Protein AF-A0AAU5XJV5-F1 (afdb_monomer)

Nearest PDB structures (foldseek):
  8dt0-assembly2_B  TM=3.339E-01  e=6.092E+00  synthetic construct

Structure (mmCIF, N/CA/C/O backbone):
data_AF-A0AAU5XJV5-F1
#
_entry.id   AF-A0AAU5XJV5-F1
#
loop_
_atom_site.group_PDB
_atom_site.id
_atom_site.type_symbol
_atom_site.label_atom_id
_atom_site.label_alt_id
_atom_site.label_comp_id
_atom_site.label_asym_id
_atom_site.label_entity_id
_atom_site.label_seq_id
_atom_site.pdbx_PDB_ins_code
_atom_site.Cartn_x
_atom_site.Cartn_y
_atom_site.Cartn_z
_atom_site.occupancy
_atom_site.B_iso_or_equiv
_atom_site.auth_seq_id
_atom_site.auth_comp_id
_atom_site.auth_asym_id
_atom_site.auth_atom_id
_atom_site.pdbx_PDB_model_num
ATOM 1 N N . MET A 1 1 ? -12.723 -14.784 0.396 1.00 72.75 1 MET A N 1
ATOM 2 C CA . MET A 1 1 ? -11.685 -13.891 -0.145 1.00 72.75 1 MET A CA 1
ATOM 3 C C . MET A 1 1 ? -10.452 -14.043 0.719 1.00 72.75 1 MET A C 1
ATOM 5 O O . MET A 1 1 ? -10.584 -13.940 1.931 1.00 72.75 1 MET A O 1
ATOM 9 N N . ASP A 1 2 ? -9.304 -14.373 0.133 1.00 90.06 2 ASP A N 1
ATOM 10 C CA . ASP A 1 2 ? -8.067 -14.557 0.897 1.00 90.06 2 ASP A CA 1
ATOM 11 C C . ASP A 1 2 ? -7.317 -13.222 0.997 1.00 90.06 2 ASP A C 1
ATOM 13 O O . ASP A 1 2 ? -6.687 -12.775 0.039 1.00 90.06 2 ASP A O 1
ATOM 17 N N . LEU A 1 3 ? -7.421 -12.561 2.155 1.00 91.00 3 LEU A N 1
ATOM 18 C CA . LEU A 1 3 ? -6.805 -11.251 2.391 1.00 91.00 3 LEU A CA 1
ATOM 19 C C . LEU A 1 3 ? -5.279 -11.282 2.285 1.00 91.00 3 LEU A C 1
ATOM 21 O O . LEU A 1 3 ? -4.686 -10.258 1.954 1.00 91.00 3 LEU A O 1
ATOM 25 N N . ALA A 1 4 ? -4.642 -12.426 2.550 1.00 89.75 4 ALA A N 1
ATOM 26 C CA . ALA A 1 4 ? -3.197 -12.544 2.415 1.00 89.75 4 ALA A CA 1
ATOM 27 C C . ALA A 1 4 ? -2.799 -12.483 0.937 1.00 89.75 4 ALA A C 1
ATOM 29 O O . ALA A 1 4 ? -1.942 -11.680 0.577 1.00 89.75 4 ALA A O 1
ATOM 30 N N . ILE A 1 5 ? -3.498 -13.237 0.080 1.00 88.88 5 ILE A N 1
ATOM 31 C CA . ILE A 1 5 ? -3.261 -13.223 -1.372 1.00 88.88 5 ILE A CA 1
ATOM 32 C C . ILE A 1 5 ? -3.545 -11.837 -1.961 1.00 88.88 5 ILE A C 1
ATOM 34 O O . ILE A 1 5 ? -2.784 -11.353 -2.799 1.00 88.88 5 ILE A O 1
ATOM 38 N N . LEU A 1 6 ? -4.617 -11.170 -1.528 1.00 91.88 6 LEU A N 1
ATOM 39 C CA . LEU A 1 6 ? -4.955 -9.838 -2.035 1.00 91.88 6 LEU A CA 1
ATOM 40 C C . LEU A 1 6 ? -3.955 -8.763 -1.609 1.00 91.88 6 LEU A C 1
ATOM 42 O O . LEU A 1 6 ? -3.582 -7.915 -2.424 1.00 91.88 6 LEU A O 1
ATOM 46 N N . ALA A 1 7 ? -3.508 -8.799 -0.353 1.00 92.44 7 ALA A N 1
ATOM 47 C CA . ALA A 1 7 ? -2.492 -7.885 0.150 1.00 92.44 7 ALA A CA 1
ATOM 48 C C . ALA A 1 7 ? -1.155 -8.084 -0.576 1.00 92.44 7 ALA A C 1
ATOM 50 O O . ALA A 1 7 ? -0.555 -7.106 -1.017 1.00 92.44 7 ALA A O 1
ATOM 51 N N . GLU A 1 8 ? -0.731 -9.337 -0.761 1.00 90.75 8 GLU A N 1
ATOM 52 C CA . GLU A 1 8 ? 0.499 -9.687 -1.480 1.00 90.75 8 GLU A CA 1
ATOM 53 C C . GLU A 1 8 ? 0.428 -9.246 -2.945 1.00 90.75 8 GLU A C 1
ATOM 55 O O . GLU A 1 8 ? 1.320 -8.558 -3.442 1.00 90.75 8 GLU A O 1
ATOM 60 N N . THR A 1 9 ? -0.681 -9.558 -3.621 1.00 90.25 9 THR A N 1
ATOM 61 C CA . THR A 1 9 ? -0.909 -9.153 -5.014 1.00 90.25 9 THR A CA 1
ATOM 62 C C . THR A 1 9 ? -0.872 -7.633 -5.151 1.00 90.25 9 THR A C 1
ATOM 64 O O . THR A 1 9 ? -0.228 -7.109 -6.056 1.00 90.25 9 THR A O 1
ATOM 67 N N . THR A 1 10 ? -1.513 -6.903 -4.237 1.00 91.38 10 THR A N 1
ATOM 68 C CA . THR A 1 10 ? -1.529 -5.434 -4.264 1.00 91.38 10 THR A CA 1
ATOM 69 C C . THR A 1 10 ? -0.143 -4.845 -4.002 1.00 91.38 10 THR A C 1
ATOM 71 O O . THR A 1 10 ? 0.270 -3.932 -4.716 1.00 91.38 10 THR A O 1
ATOM 74 N N . ALA A 1 11 ? 0.617 -5.375 -3.041 1.00 90.81 11 ALA A N 1
ATOM 75 C CA . ALA A 1 11 ? 1.988 -4.931 -2.796 1.00 90.81 11 ALA A CA 1
ATOM 76 C C . ALA A 1 11 ? 2.893 -5.180 -4.015 1.00 90.81 11 ALA A C 1
ATOM 78 O O . ALA A 1 11 ? 3.657 -4.297 -4.406 1.00 90.81 11 ALA A O 1
ATOM 79 N N . ALA A 1 12 ? 2.749 -6.331 -4.676 1.00 87.56 12 ALA A N 1
ATOM 80 C CA . ALA A 1 12 ? 3.464 -6.633 -5.913 1.00 87.56 12 ALA A CA 1
ATOM 81 C C . ALA A 1 12 ? 3.087 -5.672 -7.056 1.00 87.56 12 ALA A C 1
ATOM 83 O O . ALA A 1 12 ? 3.958 -5.268 -7.832 1.00 87.56 12 ALA A O 1
ATOM 84 N N . LEU A 1 13 ? 1.817 -5.255 -7.152 1.00 87.00 13 LEU A N 1
ATOM 85 C CA . LEU A 1 13 ? 1.384 -4.224 -8.102 1.00 87.00 13 LEU A CA 1
ATOM 86 C C . LEU A 1 13 ? 2.038 -2.873 -7.812 1.00 87.00 13 LEU A C 1
ATOM 88 O O . LEU A 1 13 ? 2.505 -2.224 -8.748 1.00 87.00 13 LEU A O 1
ATOM 92 N N . VAL A 1 14 ? 2.115 -2.471 -6.538 1.00 87.75 14 VAL A N 1
ATOM 93 C CA . VAL A 1 14 ? 2.818 -1.250 -6.111 1.00 87.75 14 VAL A CA 1
ATOM 94 C C . VAL A 1 14 ? 4.296 -1.312 -6.508 1.00 87.75 14 VAL A C 1
ATOM 96 O O . VAL A 1 14 ? 4.775 -0.403 -7.184 1.00 87.75 14 VAL A O 1
ATOM 99 N N . ALA A 1 15 ? 4.991 -2.400 -6.168 1.00 85.69 15 ALA A N 1
ATOM 100 C CA . ALA A 1 15 ? 6.411 -2.586 -6.469 1.00 85.69 15 ALA A CA 1
ATOM 101 C C . ALA A 1 15 ? 6.700 -2.616 -7.981 1.00 85.69 15 ALA A C 1
ATOM 103 O O . ALA A 1 15 ? 7.663 -2.018 -8.459 1.00 85.69 15 ALA A O 1
ATOM 104 N N . THR A 1 16 ? 5.840 -3.270 -8.763 1.00 79.25 16 THR A N 1
ATOM 105 C CA . THR A 1 16 ? 6.029 -3.379 -10.217 1.00 79.25 16 THR A CA 1
ATOM 106 C C . THR A 1 16 ? 5.716 -2.061 -10.929 1.00 79.25 16 THR A C 1
ATOM 108 O O . THR A 1 16 ? 6.454 -1.665 -11.830 1.00 79.25 16 THR A O 1
ATOM 111 N N . GLY A 1 17 ? 4.653 -1.355 -10.523 1.00 74.62 17 GLY A N 1
ATOM 112 C CA . GLY A 1 17 ? 4.323 -0.036 -11.073 1.00 74.62 17 GLY A CA 1
ATOM 113 C C . GLY A 1 17 ? 5.388 1.020 -10.758 1.00 74.62 17 GLY A C 1
ATOM 114 O O . GLY A 1 17 ? 5.658 1.888 -11.586 1.00 74.62 17 GLY A O 1
ATOM 115 N N . ALA A 1 18 ? 6.051 0.895 -9.606 1.00 67.94 18 ALA A N 1
ATOM 116 C CA . ALA A 1 18 ? 7.215 1.689 -9.228 1.00 67.94 18 ALA A CA 1
ATOM 117 C C . ALA A 1 18 ? 8.438 1.422 -10.119 1.00 67.94 18 ALA A C 1
ATOM 119 O O . ALA A 1 18 ? 9.018 2.354 -10.677 1.00 67.94 18 ALA A O 1
ATOM 120 N N . ALA A 1 19 ? 8.787 0.147 -10.317 1.00 65.31 19 ALA A N 1
ATOM 121 C CA . ALA A 1 19 ? 9.947 -0.263 -11.112 1.00 65.31 19 ALA A CA 1
ATOM 122 C C . ALA A 1 19 ? 9.858 0.138 -12.598 1.00 65.31 19 ALA A C 1
ATOM 124 O O . ALA A 1 19 ? 10.880 0.292 -13.262 1.00 65.31 19 ALA A O 1
ATOM 125 N N . GLN A 1 20 ? 8.647 0.323 -13.131 1.00 64.38 20 GLN A N 1
ATOM 126 C CA . GLN A 1 20 ? 8.414 0.750 -14.517 1.00 64.38 20 GLN A CA 1
ATOM 127 C C . GLN A 1 20 ? 8.567 2.258 -14.736 1.00 64.38 20 GLN A C 1
ATOM 129 O O . GLN A 1 20 ? 8.467 2.712 -15.874 1.00 64.38 20 GLN A O 1
ATOM 134 N N . GLY A 1 21 ? 8.805 3.033 -13.671 1.00 58.38 21 GLY A N 1
ATOM 135 C CA . GLY A 1 21 ? 9.096 4.458 -13.766 1.00 58.38 21 GLY A CA 1
ATOM 136 C C . GLY A 1 21 ? 8.041 5.237 -14.545 1.00 58.38 21 GLY A C 1
ATOM 137 O O . GLY A 1 21 ? 8.419 5.975 -15.439 1.00 58.38 21 GLY A O 1
ATOM 138 N N . VAL A 1 22 ? 6.747 5.036 -14.252 1.00 52.25 22 VAL A N 1
ATOM 139 C CA . VAL A 1 22 ? 5.591 5.829 -14.739 1.00 52.25 22 VAL A CA 1
ATOM 140 C C . VAL A 1 22 ? 5.830 6.494 -16.111 1.00 52.25 22 VAL A C 1
ATOM 142 O O . VAL A 1 22 ? 5.748 7.712 -16.268 1.00 52.25 22 VAL A O 1
ATOM 145 N N . GLY A 1 23 ? 6.163 5.681 -17.112 1.00 48.22 23 GLY A N 1
ATOM 146 C CA . GLY A 1 23 ? 6.143 6.076 -18.512 1.00 48.22 23 GLY A CA 1
ATOM 147 C C . GLY A 1 23 ? 4.732 5.870 -19.055 1.00 48.22 23 GLY A C 1
ATOM 148 O O . GLY A 1 23 ? 4.228 4.756 -19.017 1.00 48.22 23 GLY A O 1
ATOM 149 N N . GLU A 1 24 ? 4.123 6.946 -19.553 1.00 48.03 24 GLU A N 1
ATOM 150 C CA . GLU A 1 24 ? 2.818 7.035 -20.234 1.00 48.03 24 GLU A CA 1
ATOM 151 C C . GLU A 1 24 ? 1.544 7.190 -19.368 1.00 48.03 24 GLU A C 1
ATOM 153 O O . GLU A 1 24 ? 1.115 6.346 -18.581 1.00 48.03 24 GLU A O 1
ATOM 158 N N . HIS A 1 25 ? 0.892 8.334 -19.605 1.00 46.56 25 HIS A N 1
ATOM 159 C CA . HIS A 1 25 ? -0.110 9.040 -18.800 1.00 46.56 25 HIS A CA 1
ATOM 160 C C . HIS A 1 25 ? -1.434 8.318 -18.459 1.00 46.56 25 HIS A C 1
ATOM 162 O O . HIS A 1 25 ? -2.281 8.913 -17.791 1.00 46.56 25 HIS A O 1
ATOM 168 N N . VAL A 1 26 ? -1.650 7.061 -18.863 1.00 44.78 26 VAL A N 1
ATOM 169 C CA . VAL A 1 26 ? -2.924 6.340 -18.629 1.00 44.78 26 VAL A CA 1
ATOM 170 C C . VAL A 1 26 ? -2.809 5.282 -17.526 1.00 44.78 26 VAL A C 1
ATOM 172 O O . VAL A 1 26 ? -3.716 5.178 -16.699 1.00 44.78 26 VAL A O 1
ATOM 175 N N . ALA A 1 27 ? -1.677 4.577 -17.417 1.00 51.97 27 ALA A N 1
ATOM 176 C CA . ALA A 1 27 ? -1.389 3.703 -16.270 1.00 51.97 27 ALA A CA 1
ATOM 177 C C . ALA A 1 27 ? -1.198 4.516 -14.972 1.00 51.97 27 ALA A C 1
ATOM 179 O O . ALA A 1 27 ? -1.458 4.038 -13.867 1.00 51.97 27 ALA A O 1
ATOM 180 N N . THR A 1 28 ? -0.822 5.792 -15.110 1.00 63.91 28 THR A N 1
ATOM 181 C CA . THR A 1 28 ? -0.557 6.710 -14.004 1.00 63.91 28 THR A CA 1
ATOM 182 C C . THR A 1 28 ? -1.791 7.015 -13.157 1.00 63.91 28 THR A C 1
ATOM 184 O O . THR A 1 28 ? -1.645 7.170 -11.951 1.00 63.91 28 THR A O 1
ATOM 187 N N . SER A 1 29 ? -3.002 7.102 -13.722 1.00 72.94 29 SER A N 1
ATOM 188 C CA . SER A 1 29 ? -4.176 7.585 -12.970 1.00 72.94 29 SER A CA 1
ATOM 189 C C . SER A 1 29 ? -4.765 6.520 -12.042 1.00 72.94 29 SER A C 1
ATOM 191 O O . SER A 1 29 ? -5.023 6.805 -10.872 1.00 72.94 29 SER A O 1
ATOM 193 N N . ALA A 1 30 ? -4.911 5.281 -12.524 1.00 78.56 30 ALA A N 1
ATOM 194 C CA . ALA A 1 30 ? -5.400 4.161 -11.722 1.00 78.56 30 ALA A CA 1
ATOM 195 C C . ALA A 1 30 ? -4.385 3.763 -10.640 1.00 78.56 30 ALA A C 1
ATOM 197 O O . ALA A 1 30 ? -4.757 3.618 -9.474 1.00 78.56 30 ALA A O 1
ATOM 198 N N . PHE A 1 31 ? -3.099 3.677 -10.998 1.00 82.56 31 PHE A N 1
ATOM 199 C CA . PHE A 1 31 ? -2.021 3.402 -10.049 1.00 82.56 31 PHE A CA 1
ATOM 200 C C . PHE A 1 31 ? -1.869 4.514 -9.001 1.00 82.56 31 PHE A C 1
ATOM 202 O O . PHE A 1 31 ? -1.859 4.234 -7.804 1.00 82.56 31 PHE A O 1
ATOM 209 N N . SER A 1 32 ? -1.834 5.788 -9.416 1.00 84.38 32 SER A N 1
ATOM 210 C CA . SER A 1 32 ? -1.779 6.912 -8.465 1.00 84.38 32 SER A CA 1
ATOM 211 C C . SER A 1 32 ? -3.016 6.955 -7.573 1.00 84.38 32 SER A C 1
ATOM 213 O O . SER A 1 32 ? -2.909 7.270 -6.391 1.00 84.38 32 SER A O 1
ATOM 215 N N . GLY A 1 33 ? -4.188 6.607 -8.114 1.00 88.81 33 GLY A N 1
ATOM 216 C CA . GLY A 1 33 ? -5.425 6.473 -7.351 1.00 88.81 33 GLY A CA 1
ATOM 217 C C . GLY A 1 33 ? -5.326 5.403 -6.264 1.00 88.81 33 GLY A C 1
ATOM 218 O O . GLY A 1 33 ? -5.678 5.678 -5.118 1.00 88.81 33 GLY A O 1
ATOM 219 N N . MET A 1 34 ? -4.786 4.228 -6.601 1.00 91.19 34 MET A N 1
ATOM 220 C CA . MET A 1 34 ? -4.504 3.146 -5.652 1.00 91.19 34 MET A CA 1
ATOM 221 C C . MET A 1 34 ? -3.527 3.602 -4.562 1.00 91.19 34 MET A C 1
ATOM 223 O O . MET A 1 34 ? -3.858 3.536 -3.381 1.00 91.19 34 MET A O 1
ATOM 227 N N . VAL A 1 35 ? -2.357 4.138 -4.929 1.00 91.75 35 VAL A N 1
ATOM 228 C CA . VAL A 1 35 ? -1.343 4.588 -3.956 1.00 91.75 35 VAL A CA 1
ATOM 229 C C . VAL A 1 35 ? -1.896 5.685 -3.043 1.00 91.75 35 VAL A C 1
ATOM 231 O O . VAL A 1 35 ? -1.702 5.637 -1.829 1.00 91.75 35 VAL A O 1
ATOM 234 N N . ARG A 1 36 ? -2.636 6.656 -3.594 1.00 92.75 36 ARG A N 1
ATOM 235 C CA . ARG A 1 36 ? -3.295 7.712 -2.810 1.00 92.75 36 ARG A CA 1
ATOM 236 C C . ARG A 1 36 ? -4.295 7.126 -1.819 1.00 92.75 36 ARG A C 1
ATOM 238 O O . ARG A 1 36 ? -4.294 7.523 -0.659 1.00 92.75 36 ARG A O 1
ATOM 245 N N . ARG A 1 37 ? -5.113 6.165 -2.253 1.00 94.81 37 ARG A N 1
ATOM 246 C CA . ARG A 1 37 ? -6.090 5.496 -1.391 1.00 94.81 37 ARG A CA 1
ATOM 247 C C . ARG A 1 37 ? -5.416 4.710 -0.264 1.00 94.81 37 ARG A C 1
ATOM 249 O O . ARG A 1 37 ? -5.850 4.818 0.877 1.00 94.81 37 ARG A O 1
ATOM 256 N N . ILE A 1 38 ? -4.330 3.990 -0.550 1.00 95.12 38 ILE A N 1
ATOM 257 C CA . ILE A 1 38 ? -3.549 3.282 0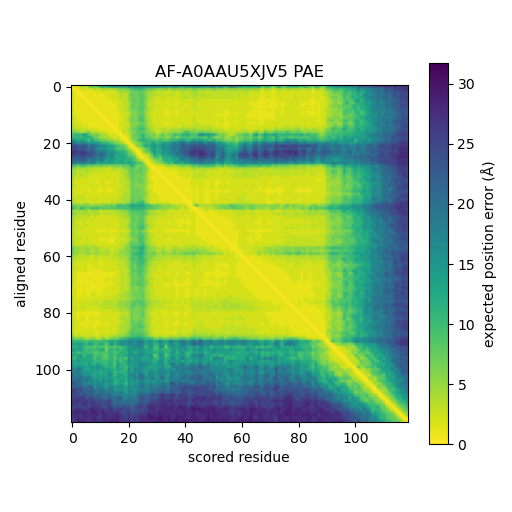.479 1.00 95.12 38 ILE A CA 1
ATOM 258 C C . ILE A 1 38 ? -2.987 4.281 1.505 1.00 95.12 38 ILE A C 1
ATOM 260 O O . ILE A 1 38 ? -3.121 4.057 2.707 1.00 95.12 38 ILE A O 1
ATOM 264 N N . ARG A 1 39 ? -2.444 5.428 1.065 1.00 95.12 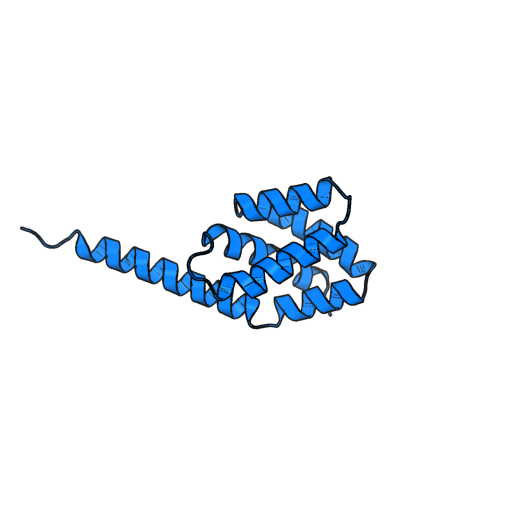39 ARG A N 1
ATOM 265 C CA . ARG A 1 39 ? -1.995 6.497 1.982 1.00 95.12 39 ARG A CA 1
ATOM 266 C C . ARG A 1 39 ? -3.124 7.027 2.863 1.00 95.12 39 ARG A C 1
ATOM 268 O O . ARG A 1 39 ? -2.917 7.228 4.056 1.00 95.12 39 ARG A O 1
ATOM 275 N N . GLU A 1 40 ? -4.308 7.253 2.296 1.00 94.81 40 GLU A N 1
ATOM 276 C CA . GLU A 1 40 ? -5.483 7.708 3.052 1.00 94.81 40 GLU A CA 1
ATOM 277 C C . GLU A 1 40 ? -5.898 6.706 4.137 1.00 94.81 40 GLU A C 1
ATOM 279 O O . GLU A 1 40 ? -6.320 7.123 5.215 1.00 94.81 40 GLU A O 1
ATOM 284 N N . VAL A 1 41 ? -5.765 5.403 3.873 1.00 95.81 41 VAL A N 1
ATOM 285 C CA . VAL A 1 41 ? -6.083 4.331 4.831 1.00 95.81 41 VAL A CA 1
ATOM 286 C C . VAL A 1 41 ? -5.023 4.235 5.926 1.00 95.81 41 VAL A C 1
ATOM 288 O O . VAL A 1 41 ? -5.370 4.180 7.105 1.00 95.81 41 VAL A O 1
ATOM 291 N N . PHE A 1 42 ? -3.740 4.301 5.562 1.00 94.12 42 PHE A N 1
ATOM 292 C CA . PHE A 1 42 ? -2.635 4.311 6.526 1.00 94.12 42 PHE A CA 1
ATOM 293 C C . PHE A 1 42 ? -2.615 5.585 7.385 1.00 94.12 42 PHE A C 1
ATOM 295 O O . PHE A 1 42 ? -2.103 5.576 8.504 1.00 94.12 42 PHE A O 1
ATOM 302 N N . ARG A 1 43 ? -3.228 6.680 6.916 1.00 88.94 43 ARG A N 1
ATOM 303 C CA . ARG A 1 43 ? -3.390 7.946 7.649 1.00 88.94 43 ARG A CA 1
ATOM 304 C C . ARG A 1 43 ? -2.065 8.487 8.196 1.00 88.94 43 ARG A C 1
ATOM 306 O O . ARG A 1 43 ? -1.299 9.079 7.452 1.00 88.94 43 ARG A O 1
ATOM 313 N N . ALA A 1 44 ? -1.837 8.346 9.504 1.00 88.88 44 ALA A N 1
ATOM 314 C CA . ALA A 1 44 ? -0.673 8.849 10.235 1.00 88.88 44 ALA A CA 1
ATOM 315 C C . ALA A 1 44 ? 0.254 7.719 10.720 1.00 88.88 44 ALA A C 1
ATOM 317 O O . ALA A 1 44 ? 1.191 7.971 11.482 1.00 88.88 44 ALA A O 1
ATOM 318 N N . ASP A 1 45 ? -0.002 6.479 10.300 1.00 95.25 45 ASP A N 1
ATOM 319 C CA . ASP A 1 45 ? 0.860 5.336 10.574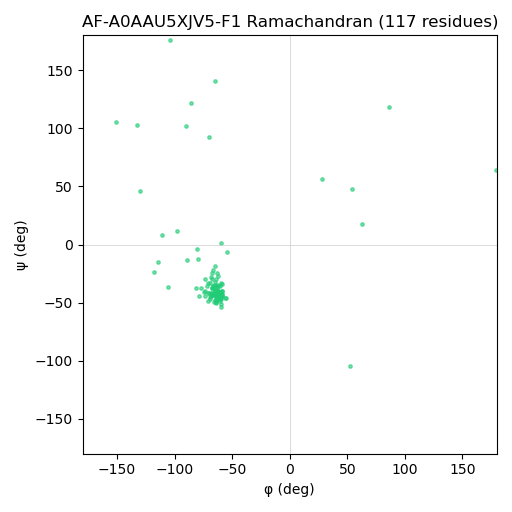 1.00 95.25 45 ASP A CA 1
ATOM 320 C C . AS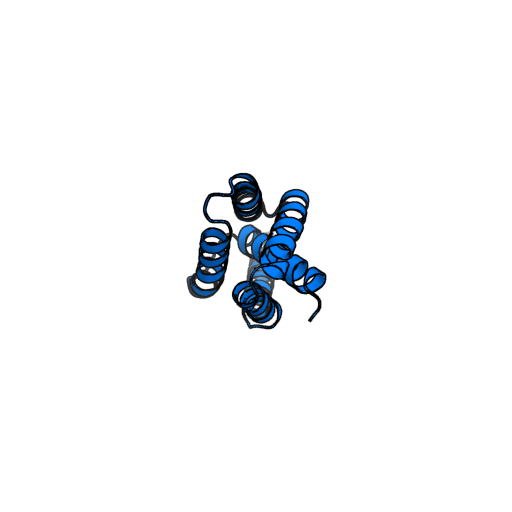P A 1 45 ? 2.162 5.470 9.781 1.00 95.25 45 ASP A C 1
ATOM 322 O O . ASP A 1 45 ? 2.269 5.085 8.615 1.00 95.25 45 ASP A O 1
ATOM 326 N N . ARG A 1 46 ? 3.166 6.067 10.428 1.00 93.81 46 ARG A N 1
ATOM 327 C CA . ARG A 1 46 ? 4.457 6.359 9.798 1.00 93.81 46 ARG A CA 1
ATOM 328 C C . ARG A 1 46 ? 5.149 5.111 9.276 1.00 93.81 46 ARG A C 1
ATOM 330 O O . ARG A 1 46 ? 5.833 5.209 8.267 1.00 93.81 46 ARG A O 1
ATOM 337 N N . ARG A 1 47 ? 4.992 3.968 9.949 1.00 92.50 47 ARG A N 1
ATOM 338 C CA . ARG A 1 47 ? 5.666 2.734 9.541 1.00 92.50 47 ARG A CA 1
ATOM 339 C C . ARG A 1 47 ? 5.040 2.201 8.260 1.00 92.50 47 ARG A C 1
ATOM 341 O O . ARG A 1 47 ? 5.763 1.945 7.310 1.00 92.50 47 ARG A O 1
ATOM 348 N N . ALA A 1 48 ? 3.713 2.116 8.212 1.00 93.00 48 ALA A N 1
ATOM 349 C CA . ALA A 1 48 ? 3.004 1.672 7.015 1.00 93.00 48 ALA A CA 1
ATOM 350 C C . ALA A 1 48 ? 3.233 2.623 5.823 1.00 93.00 48 ALA A C 1
ATOM 352 O O . ALA A 1 48 ? 3.436 2.177 4.693 1.00 93.00 48 ALA A O 1
ATOM 353 N N . LEU A 1 49 ? 3.256 3.937 6.078 1.00 95.38 49 LEU A N 1
ATOM 354 C CA . LEU A 1 49 ? 3.585 4.939 5.062 1.00 95.38 49 LEU A CA 1
ATOM 355 C C . LEU A 1 49 ? 5.023 4.807 4.557 1.00 95.38 49 LEU A C 1
ATOM 357 O O . LEU A 1 49 ? 5.229 4.861 3.351 1.00 95.38 49 LEU A O 1
ATOM 361 N N . GLN A 1 50 ? 5.990 4.586 5.448 1.00 94.12 50 GLN A N 1
ATOM 362 C CA . GLN A 1 50 ? 7.381 4.365 5.063 1.00 94.12 50 GLN A CA 1
ATOM 363 C C . GLN A 1 50 ? 7.518 3.130 4.170 1.00 94.12 50 GLN A C 1
ATOM 365 O O . GLN A 1 50 ? 8.139 3.219 3.118 1.00 94.12 50 GLN A O 1
ATOM 370 N N . SER A 1 51 ? 6.893 2.006 4.535 1.00 93.44 51 SER A N 1
ATOM 371 C CA . SER A 1 51 ? 6.913 0.791 3.710 1.00 93.44 51 SER A CA 1
ATOM 372 C C . SER A 1 51 ? 6.323 1.042 2.320 1.00 93.44 51 SER A C 1
ATOM 374 O O . SER A 1 51 ? 6.857 0.564 1.319 1.00 93.44 51 SER A O 1
ATOM 376 N N . LEU A 1 52 ? 5.241 1.824 2.236 1.00 93.62 52 LEU A N 1
ATOM 377 C CA . LEU A 1 52 ? 4.650 2.233 0.963 1.00 93.62 52 LEU A CA 1
ATOM 378 C C . LEU A 1 52 ? 5.596 3.129 0.152 1.00 93.62 52 LEU A C 1
ATOM 380 O O . LEU A 1 52 ? 5.777 2.888 -1.038 1.00 93.62 52 LEU A O 1
ATOM 384 N N . ASP A 1 53 ? 6.184 4.147 0.780 1.00 91.69 53 ASP A N 1
ATOM 385 C CA . ASP A 1 53 ? 7.118 5.081 0.144 1.00 91.69 53 ASP A CA 1
ATOM 386 C C . ASP A 1 53 ? 8.356 4.362 -0.392 1.00 91.69 53 ASP A C 1
ATOM 388 O O . ASP A 1 53 ? 8.735 4.566 -1.543 1.00 91.69 53 ASP A O 1
ATOM 392 N N . GLU A 1 54 ? 8.948 3.479 0.411 1.00 90.50 54 GLU A N 1
ATOM 393 C CA . GLU A 1 54 ? 10.099 2.668 0.022 1.00 90.50 54 GLU A CA 1
ATOM 394 C C . GLU A 1 54 ? 9.738 1.729 -1.130 1.00 90.50 54 GLU A C 1
ATOM 396 O O . GLU A 1 54 ? 10.446 1.714 -2.134 1.00 90.50 54 GLU A O 1
ATOM 401 N N . THR A 1 55 ? 8.592 1.039 -1.064 1.00 90.81 55 THR A N 1
ATOM 402 C CA . THR A 1 55 ? 8.130 0.175 -2.166 1.00 90.81 55 THR A CA 1
ATOM 403 C C . THR A 1 55 ? 7.936 0.974 -3.458 1.00 90.81 55 THR A C 1
ATOM 405 O O . THR A 1 55 ? 8.305 0.507 -4.533 1.00 90.81 55 THR A O 1
ATOM 408 N N . VAL A 1 56 ? 7.386 2.191 -3.370 1.00 88.19 56 VAL A N 1
ATOM 409 C CA . VAL A 1 56 ? 7.181 3.073 -4.530 1.00 88.19 56 VAL A CA 1
ATOM 410 C C . VAL A 1 56 ? 8.496 3.638 -5.075 1.00 88.19 56 VAL A C 1
ATOM 412 O O . VAL A 1 56 ? 8.609 3.874 -6.275 1.00 88.19 56 VAL A O 1
ATOM 415 N N . ALA A 1 57 ? 9.484 3.885 -4.221 1.00 84.25 57 ALA A N 1
ATOM 416 C CA . ALA A 1 57 ? 10.753 4.473 -4.632 1.00 84.25 57 ALA A CA 1
ATOM 417 C C . ALA A 1 57 ? 11.717 3.444 -5.235 1.00 84.25 57 ALA A C 1
ATOM 419 O O . ALA A 1 57 ? 12.461 3.771 -6.158 1.00 84.25 57 ALA A O 1
ATOM 420 N N . THR A 1 58 ? 11.733 2.222 -4.700 1.00 82.50 58 THR A N 1
ATOM 421 C CA . THR A 1 58 ? 12.775 1.233 -5.012 1.00 82.50 58 THR A CA 1
ATOM 422 C C . THR A 1 58 ? 12.241 -0.023 -5.687 1.00 82.50 58 THR A C 1
ATOM 424 O O . THR A 1 58 ? 13.004 -0.707 -6.366 1.00 82.50 58 THR A O 1
ATOM 427 N N . GLY A 1 59 ? 10.957 -0.349 -5.505 1.00 79.12 59 GLY A N 1
ATOM 428 C CA . GLY A 1 59 ? 10.409 -1.650 -5.888 1.00 79.12 59 GLY A CA 1
ATOM 429 C C . GLY A 1 59 ? 11.034 -2.827 -5.125 1.00 79.12 59 GLY A C 1
ATOM 430 O O . GLY A 1 59 ? 10.941 -3.958 -5.596 1.00 79.12 59 GLY A O 1
ATOM 431 N N . ASP A 1 60 ? 11.695 -2.574 -3.988 1.00 83.25 60 ASP A N 1
ATOM 432 C CA . ASP A 1 60 ? 12.405 -3.590 -3.208 1.00 83.25 60 ASP A CA 1
ATOM 433 C C . ASP A 1 60 ? 11.460 -4.647 -2.613 1.00 83.25 60 ASP A C 1
ATOM 435 O O . ASP A 1 60 ? 10.370 -4.348 -2.119 1.00 83.25 60 ASP A O 1
ATOM 439 N N . GLU A 1 61 ? 11.907 -5.903 -2.625 1.00 81.69 61 GLU A N 1
ATOM 440 C CA . GLU A 1 61 ? 11.111 -7.041 -2.164 1.00 81.69 61 GLU A CA 1
ATOM 441 C C . GLU A 1 61 ? 10.886 -7.023 -0.643 1.00 81.69 61 GLU A C 1
ATOM 443 O O . GLU A 1 61 ? 9.825 -7.431 -0.167 1.00 81.69 61 GLU A O 1
ATOM 448 N N . THR A 1 62 ? 11.845 -6.519 0.138 1.00 87.31 62 THR A N 1
ATOM 449 C CA . THR A 1 62 ? 11.701 -6.387 1.595 1.00 87.31 62 THR A CA 1
ATOM 450 C C . THR A 1 62 ? 10.664 -5.319 1.926 1.00 87.31 62 THR A C 1
ATOM 452 O O . THR A 1 62 ? 9.754 -5.580 2.715 1.00 87.31 62 THR A O 1
ATOM 455 N N . ALA A 1 63 ? 10.726 -4.165 1.255 1.00 88.25 63 ALA A N 1
ATOM 456 C CA . ALA A 1 63 ? 9.717 -3.115 1.391 1.00 88.25 63 ALA A CA 1
ATOM 457 C C . ALA A 1 63 ? 8.316 -3.610 0.980 1.00 88.25 63 ALA A C 1
ATOM 459 O O . ALA A 1 63 ? 7.336 -3.365 1.688 1.00 88.25 63 ALA A O 1
ATOM 460 N N . ALA A 1 64 ? 8.219 -4.391 -0.103 1.00 88.88 64 ALA A N 1
ATOM 461 C CA . ALA A 1 64 ? 6.960 -4.978 -0.560 1.00 88.88 64 ALA A CA 1
ATOM 462 C C . ALA A 1 64 ? 6.374 -6.000 0.436 1.00 88.88 64 ALA A C 1
ATOM 464 O O . ALA A 1 64 ? 5.153 -6.070 0.611 1.00 88.88 64 ALA A O 1
ATOM 465 N N . ARG A 1 65 ? 7.215 -6.778 1.132 1.00 91.50 65 ARG A N 1
ATOM 466 C CA . ARG A 1 65 ? 6.775 -7.699 2.199 1.00 91.50 65 ARG A CA 1
ATOM 467 C C . ARG A 1 65 ? 6.235 -6.946 3.413 1.00 91.50 65 ARG A C 1
ATOM 469 O O . ARG A 1 65 ? 5.175 -7.304 3.927 1.00 91.50 65 ARG A O 1
ATOM 476 N N . ASP A 1 66 ? 6.911 -5.879 3.829 1.00 93.81 66 ASP A N 1
ATOM 477 C CA . ASP A 1 66 ? 6.439 -5.025 4.922 1.00 93.81 66 ASP A CA 1
ATOM 478 C C . ASP A 1 66 ? 5.126 -4.317 4.555 1.00 93.81 66 ASP A C 1
ATOM 480 O O . ASP A 1 66 ? 4.187 -4.276 5.357 1.00 93.81 66 ASP A O 1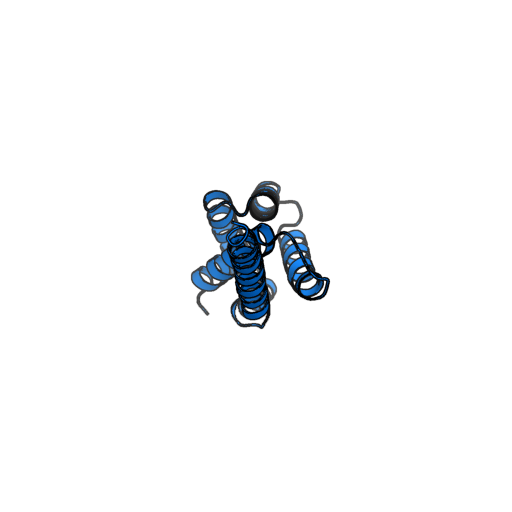
ATOM 484 N N . LEU A 1 67 ? 5.006 -3.850 3.308 1.00 95.69 67 LEU A N 1
ATOM 485 C CA . LEU A 1 67 ? 3.762 -3.301 2.780 1.00 95.69 67 LEU A CA 1
ATOM 486 C C . LEU A 1 67 ? 2.643 -4.352 2.766 1.00 95.69 67 LEU A C 1
ATOM 488 O O . LEU A 1 67 ? 1.529 -4.050 3.184 1.00 95.69 67 LEU A O 1
ATOM 492 N N . THR A 1 68 ? 2.927 -5.592 2.360 1.00 95.81 68 THR A N 1
ATOM 493 C CA . THR A 1 68 ? 1.955 -6.702 2.385 1.00 95.81 68 THR A CA 1
ATOM 494 C C . THR A 1 68 ? 1.389 -6.914 3.789 1.00 95.81 68 THR A C 1
ATOM 496 O O . THR A 1 68 ? 0.172 -7.019 3.964 1.00 95.81 68 THR A O 1
ATOM 499 N N . ALA A 1 69 ? 2.255 -6.931 4.806 1.00 95.88 69 ALA A N 1
ATOM 500 C CA . ALA A 1 69 ? 1.835 -7.089 6.195 1.00 95.88 69 ALA A CA 1
ATOM 501 C C . ALA A 1 69 ? 0.930 -5.932 6.655 1.00 95.88 69 ALA A C 1
ATOM 503 O O . ALA A 1 69 ? -0.104 -6.173 7.285 1.00 95.88 69 ALA A O 1
ATOM 504 N N . ALA A 1 70 ? 1.276 -4.691 6.298 1.00 96.69 70 ALA A N 1
ATOM 505 C CA . ALA A 1 70 ? 0.460 -3.519 6.603 1.00 96.69 70 ALA A CA 1
ATOM 506 C C . ALA A 1 70 ? -0.905 -3.571 5.893 1.00 96.69 70 ALA A C 1
ATOM 508 O O . ALA A 1 70 ? -1.942 -3.447 6.544 1.00 96.69 70 ALA A O 1
ATOM 509 N N . LEU A 1 71 ? -0.930 -3.822 4.580 1.00 96.81 71 LEU A N 1
ATOM 510 C CA . LEU A 1 71 ? -2.162 -3.913 3.788 1.00 96.81 71 LEU A CA 1
ATOM 511 C C . LEU A 1 71 ? -3.126 -4.950 4.368 1.00 96.81 71 LEU A C 1
ATOM 513 O O . LEU A 1 71 ? -4.305 -4.656 4.563 1.00 96.81 71 LEU A O 1
ATOM 517 N N . ARG A 1 72 ? -2.614 -6.136 4.711 1.00 96.75 72 ARG A N 1
ATOM 518 C CA . ARG A 1 72 ? -3.407 -7.189 5.346 1.00 96.75 72 ARG A CA 1
ATOM 519 C C . ARG A 1 72 ? -3.985 -6.731 6.683 1.00 96.75 72 ARG A C 1
ATOM 521 O O . ARG A 1 72 ? -5.180 -6.895 6.913 1.00 96.75 72 ARG A O 1
ATOM 528 N N . TRP A 1 73 ? -3.160 -6.145 7.552 1.00 96.31 73 TRP A N 1
ATOM 529 C CA . TRP A 1 73 ? -3.596 -5.709 8.880 1.00 96.31 73 TRP A CA 1
ATOM 530 C C . TRP A 1 73 ? -4.739 -4.686 8.812 1.00 96.31 73 TRP A C 1
ATOM 532 O O . TRP A 1 73 ? -5.684 -4.770 9.605 1.00 96.31 73 TRP A O 1
ATOM 542 N N . TYR A 1 74 ? -4.674 -3.750 7.858 1.00 95.88 74 TYR A N 1
ATOM 543 C CA . TYR A 1 74 ? -5.731 -2.762 7.634 1.00 95.88 74 TYR A CA 1
ATOM 544 C C . TYR A 1 74 ? -6.971 -3.385 6.978 1.00 95.88 74 TYR A C 1
ATOM 546 O O . TYR A 1 74 ? -8.084 -3.084 7.398 1.00 95.88 74 TYR A O 1
ATOM 554 N N . ALA A 1 75 ? -6.811 -4.293 6.013 1.00 95.19 75 ALA A N 1
ATOM 555 C CA . ALA A 1 75 ? -7.940 -4.947 5.343 1.00 95.19 75 ALA A CA 1
ATOM 556 C C . ALA A 1 75 ? -8.731 -5.881 6.271 1.00 95.19 75 ALA A C 1
ATOM 558 O O . ALA A 1 75 ? -9.941 -6.013 6.134 1.00 95.19 75 ALA A O 1
ATOM 559 N N . GLU A 1 76 ? -8.080 -6.482 7.269 1.00 95.25 76 GLU A N 1
ATOM 560 C CA . GLU A 1 76 ? -8.760 -7.241 8.328 1.00 95.25 76 GLU A CA 1
ATOM 561 C C . GLU A 1 76 ? -9.670 -6.361 9.213 1.00 95.25 76 GLU A C 1
ATOM 563 O O . GLU A 1 76 ? -10.524 -6.888 9.923 1.00 95.25 76 GLU A O 1
ATOM 568 N N . ARG A 1 77 ? -9.478 -5.034 9.211 1.00 94.44 77 ARG A N 1
ATOM 569 C CA . ARG A 1 77 ? -10.169 -4.068 10.092 1.00 94.44 77 ARG A CA 1
ATOM 570 C C . ARG A 1 77 ? -11.081 -3.095 9.352 1.00 94.44 77 ARG A C 1
ATOM 572 O O . ARG A 1 77 ? -11.893 -2.431 9.990 1.00 94.44 77 ARG A O 1
ATOM 579 N N . ASP A 1 78 ? -10.940 -3.001 8.038 1.00 94.69 78 ASP A N 1
ATOM 580 C CA . ASP A 1 78 ? -11.729 -2.137 7.170 1.00 94.69 78 ASP A CA 1
ATOM 581 C C . ASP A 1 78 ? -12.199 -2.950 5.958 1.00 94.69 78 ASP A C 1
ATOM 583 O O . ASP A 1 78 ? -11.444 -3.210 5.020 1.00 94.69 78 ASP A O 1
ATOM 587 N N . GLU A 1 79 ? -13.472 -3.347 5.979 1.00 93.38 79 GLU A N 1
ATOM 588 C CA . GLU A 1 79 ? -14.095 -4.121 4.901 1.00 93.38 79 GLU A CA 1
ATOM 589 C C . GLU A 1 79 ? -14.149 -3.346 3.577 1.00 93.38 79 GLU A C 1
ATOM 591 O O . GLU A 1 79 ? -14.072 -3.946 2.504 1.00 93.38 7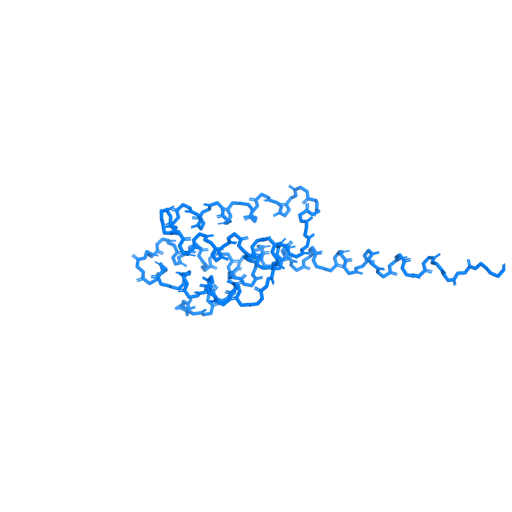9 GLU A O 1
ATOM 596 N N . THR A 1 80 ? -14.233 -2.011 3.633 1.00 94.94 80 THR A N 1
ATOM 597 C CA . THR A 1 80 ? -14.185 -1.176 2.423 1.00 94.94 80 THR A CA 1
ATOM 598 C C . THR A 1 80 ? -12.797 -1.250 1.809 1.00 94.94 80 THR A C 1
ATOM 600 O O . THR A 1 80 ? -12.658 -1.396 0.597 1.00 94.94 80 THR A O 1
ATOM 603 N N . PHE A 1 81 ? -11.761 -1.209 2.645 1.00 95.25 81 PHE A N 1
ATOM 604 C CA . PHE A 1 81 ? -10.393 -1.367 2.177 1.00 95.25 81 PHE A CA 1
ATOM 605 C C . PHE A 1 81 ? -10.111 -2.780 1.658 1.00 95.25 81 PHE A C 1
ATOM 607 O O . PHE A 1 81 ? -9.442 -2.939 0.641 1.00 95.25 81 PHE A O 1
ATOM 614 N N . ALA A 1 82 ? -10.670 -3.810 2.291 1.00 95.12 82 ALA A N 1
ATOM 615 C CA . ALA A 1 82 ? -10.590 -5.176 1.788 1.00 95.12 82 ALA A CA 1
ATOM 616 C C . ALA A 1 82 ? -11.203 -5.307 0.379 1.00 95.12 82 ALA A C 1
ATOM 618 O O . ALA A 1 82 ? -10.606 -5.936 -0.495 1.00 95.12 82 ALA A O 1
ATOM 619 N N . ALA A 1 83 ? -12.353 -4.670 0.138 1.00 94.00 83 ALA A N 1
ATOM 620 C CA . ALA A 1 83 ? -12.976 -4.617 -1.184 1.00 94.00 83 ALA A CA 1
ATOM 621 C C . ALA A 1 83 ? -12.145 -3.810 -2.202 1.00 94.00 83 ALA A C 1
ATOM 623 O O . ALA A 1 83 ? -12.080 -4.184 -3.374 1.00 94.00 83 ALA A O 1
ATOM 624 N N . ASP A 1 84 ? -11.475 -2.736 -1.768 1.00 94.12 84 ASP A N 1
ATOM 625 C CA . ASP A 1 84 ? -10.518 -2.000 -2.604 1.00 94.12 84 ASP A CA 1
ATOM 626 C C . ASP A 1 84 ? -9.345 -2.912 -3.034 1.00 94.12 84 ASP A C 1
ATOM 628 O O . ASP A 1 84 ? -9.000 -2.934 -4.219 1.00 94.12 84 ASP A O 1
ATOM 632 N N . LEU A 1 85 ? -8.784 -3.722 -2.120 1.00 93.38 85 LEU A N 1
ATOM 633 C CA . LEU A 1 85 ? -7.724 -4.693 -2.446 1.00 93.38 85 LEU A CA 1
ATOM 634 C C . LEU A 1 85 ? -8.193 -5.749 -3.452 1.00 93.38 85 LEU A C 1
ATOM 636 O O . LEU A 1 85 ? -7.482 -6.034 -4.414 1.00 93.38 85 LEU A O 1
ATOM 640 N N . ASP A 1 86 ? -9.388 -6.309 -3.255 1.00 92.19 86 ASP A N 1
ATOM 641 C CA . ASP A 1 86 ? -9.984 -7.284 -4.177 1.00 92.19 86 ASP A CA 1
ATOM 642 C C . ASP A 1 86 ? -10.157 -6.694 -5.574 1.00 92.19 86 ASP A C 1
ATOM 644 O O . ASP A 1 86 ? -9.750 -7.281 -6.578 1.00 92.19 86 ASP A O 1
ATOM 648 N N . ARG A 1 87 ? -10.662 -5.458 -5.634 1.00 89.94 87 ARG A N 1
ATOM 649 C CA . ARG A 1 87 ? -10.793 -4.718 -6.883 1.00 89.94 87 ARG A CA 1
ATOM 650 C C . ARG A 1 87 ? -9.439 -4.520 -7.553 1.00 89.94 87 ARG A C 1
ATOM 652 O O . ARG A 1 87 ? -9.348 -4.724 -8.757 1.00 89.94 87 ARG A O 1
ATOM 659 N N . TRP A 1 88 ? -8.391 -4.095 -6.855 1.00 89.06 88 TRP A N 1
ATOM 660 C CA . TRP A 1 88 ? -7.092 -3.854 -7.497 1.00 89.06 88 TRP A CA 1
ATOM 661 C C . TRP A 1 88 ? -6.400 -5.143 -7.933 1.00 89.06 88 TRP A C 1
ATOM 663 O O . TRP A 1 88 ? -5.897 -5.198 -9.055 1.00 89.06 88 TRP A O 1
ATOM 673 N N . ALA A 1 89 ? -6.442 -6.184 -7.103 1.00 84.25 89 ALA A N 1
ATOM 674 C CA . ALA A 1 89 ? -5.884 -7.493 -7.423 1.00 84.25 89 ALA A CA 1
ATOM 675 C C . ALA A 1 89 ? -6.635 -8.191 -8.572 1.00 84.25 89 ALA A C 1
ATOM 677 O O . ALA A 1 89 ? -6.014 -8.866 -9.392 1.00 84.25 89 ALA A O 1
ATOM 678 N N . GLY A 1 90 ? -7.959 -8.013 -8.649 1.00 73.12 90 GLY A N 1
ATOM 679 C CA . GLY A 1 90 ? -8.822 -8.614 -9.667 1.00 73.12 90 GLY A CA 1
ATOM 680 C C . GLY A 1 90 ? -9.009 -7.789 -10.947 1.00 73.12 90 GLY A C 1
ATOM 681 O O . GLY A 1 90 ? -9.523 -8.317 -11.932 1.00 73.12 90 GLY A O 1
ATOM 682 N N . SER A 1 91 ? -8.626 -6.506 -10.971 1.00 65.31 91 SER A N 1
ATOM 683 C CA . SER A 1 91 ? -8.911 -5.597 -12.097 1.00 65.31 91 SER A CA 1
ATOM 684 C C . SER A 1 91 ? -7.719 -5.301 -13.010 1.00 65.31 91 SER A C 1
ATOM 686 O O . SER A 1 91 ? -6.572 -5.681 -12.771 1.00 65.31 91 SER A O 1
ATOM 688 N N . GLY A 1 92 ? -8.021 -4.539 -14.069 1.00 56.16 92 GLY A N 1
ATOM 689 C CA . GLY A 1 92 ? -7.104 -4.055 -15.093 1.00 56.16 92 GLY A CA 1
ATOM 690 C C . GLY A 1 92 ? -5.877 -3.285 -14.598 1.00 56.16 92 GLY A C 1
ATOM 691 O O . GLY A 1 92 ? -5.010 -3.051 -15.421 1.00 56.16 92 GLY A O 1
ATOM 692 N N . VAL A 1 93 ? -5.727 -2.953 -13.307 1.00 58.56 93 VAL A N 1
ATOM 693 C CA . VAL A 1 93 ? -4.444 -2.461 -12.758 1.00 58.56 93 VAL A CA 1
ATOM 694 C C . VAL A 1 93 ? -3.365 -3.535 -12.911 1.00 58.56 93 VAL A C 1
ATOM 696 O O . VAL A 1 93 ? -2.274 -3.243 -13.393 1.00 58.56 93 VAL A O 1
ATOM 699 N N . ALA A 1 94 ? -3.689 -4.799 -12.624 1.00 61.41 94 ALA A N 1
ATOM 700 C CA . ALA A 1 94 ? -2.774 -5.911 -12.859 1.00 61.41 94 ALA A CA 1
ATOM 701 C C . ALA A 1 94 ? -2.470 -6.125 -14.345 1.00 61.41 94 ALA A C 1
ATOM 703 O O . ALA A 1 94 ? -1.327 -6.405 -14.705 1.00 61.41 94 ALA A O 1
ATOM 704 N N 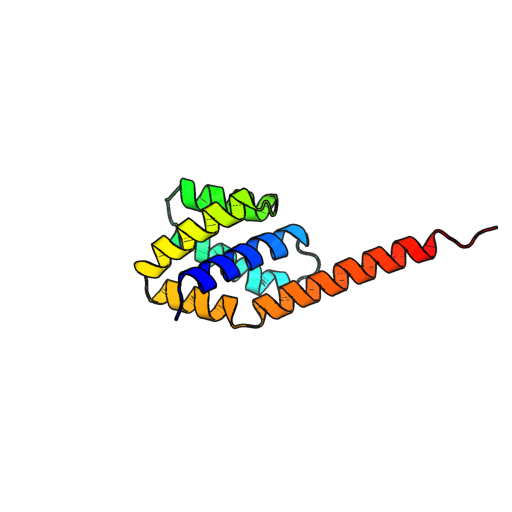. GLN A 1 95 ? -3.458 -5.944 -15.226 1.00 58.91 95 GLN A N 1
ATOM 705 C CA . GLN A 1 95 ? -3.236 -6.003 -16.675 1.00 58.91 95 GLN A CA 1
ATOM 706 C C . GLN A 1 95 ? -2.467 -4.789 -17.212 1.00 58.91 95 GLN A C 1
ATOM 708 O O . GLN A 1 95 ? -1.650 -4.965 -18.101 1.00 58.91 95 GLN A O 1
ATOM 713 N N . GLN A 1 96 ? -2.674 -3.585 -16.679 1.00 56.28 96 GLN A N 1
ATOM 714 C CA . GLN A 1 96 ? -1.991 -2.352 -17.085 1.00 56.28 96 GLN A CA 1
ATOM 715 C C . GLN A 1 96 ? -0.531 -2.357 -16.641 1.00 56.28 96 GLN A C 1
ATOM 717 O O . GLN A 1 96 ? 0.341 -2.019 -17.432 1.00 56.28 96 GLN A O 1
ATOM 722 N N . VAL A 1 97 ? -0.251 -2.815 -15.418 1.00 58.62 97 VAL A N 1
ATOM 723 C CA . VAL A 1 97 ? 1.116 -3.026 -14.925 1.00 58.62 97 VAL A CA 1
ATOM 724 C C . VAL A 1 97 ? 1.820 -4.125 -15.732 1.00 58.62 97 VAL A C 1
ATOM 726 O O . VAL A 1 97 ? 2.993 -3.990 -16.075 1.00 58.62 97 VAL A O 1
ATOM 729 N N . ARG A 1 98 ? 1.119 -5.206 -16.106 1.00 58.66 98 ARG A N 1
ATOM 730 C CA . ARG A 1 98 ? 1.673 -6.224 -17.020 1.00 58.66 98 ARG A CA 1
ATOM 731 C C . ARG A 1 98 ? 1.910 -5.674 -18.431 1.00 58.66 98 ARG A C 1
ATOM 733 O O . ARG A 1 98 ? 2.982 -5.892 -18.974 1.00 58.66 98 ARG A O 1
ATOM 740 N N . ALA A 1 99 ? 0.978 -4.908 -18.992 1.00 53.59 99 ALA A N 1
ATOM 741 C CA . ALA A 1 99 ? 1.134 -4.290 -20.308 1.00 53.59 99 ALA A CA 1
ATOM 742 C C . ALA A 1 99 ? 2.297 -3.281 -20.339 1.00 53.59 99 ALA A C 1
ATOM 744 O O . ALA A 1 99 ? 3.083 -3.285 -21.282 1.00 53.59 99 ALA A O 1
ATOM 7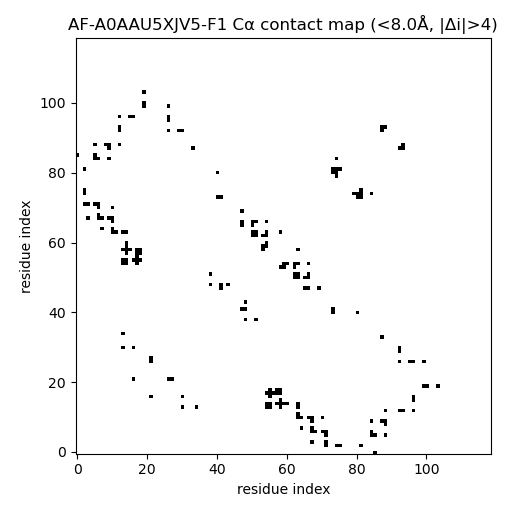45 N N . GLY A 1 100 ? 2.466 -2.478 -19.282 1.00 52.28 100 GLY A N 1
ATOM 746 C CA . GLY A 1 100 ? 3.628 -1.601 -19.111 1.00 52.28 100 GLY A CA 1
ATOM 747 C C . GLY A 1 100 ? 4.949 -2.373 -19.010 1.00 52.28 100 GLY A C 1
ATOM 748 O O . GLY A 1 100 ? 5.964 -1.937 -19.552 1.00 52.28 100 GLY A O 1
ATOM 749 N N . ARG A 1 101 ? 4.937 -3.568 -18.396 1.00 52.44 101 ARG A N 1
ATOM 750 C CA . ARG A 1 101 ? 6.107 -4.464 -18.316 1.00 52.44 101 ARG A CA 1
ATOM 751 C C . ARG A 1 101 ? 6.524 -4.932 -19.700 1.00 52.44 101 ARG A C 1
ATOM 753 O O . ARG A 1 101 ? 7.700 -4.851 -20.041 1.00 52.44 101 ARG A O 1
ATOM 760 N N . ASP A 1 102 ? 5.561 -5.417 -20.473 1.00 51.56 102 ASP A N 1
ATOM 761 C CA . ASP A 1 102 ? 5.812 -5.964 -21.802 1.00 51.56 102 ASP A CA 1
ATOM 762 C C . ASP A 1 102 ? 6.267 -4.858 -22.769 1.00 51.56 102 ASP A C 1
ATOM 764 O O . ASP A 1 102 ? 7.199 -5.072 -23.543 1.00 51.56 102 ASP A O 1
ATOM 768 N N . ALA A 1 103 ? 5.713 -3.644 -22.655 1.00 46.69 103 ALA A N 1
ATOM 769 C CA . ALA A 1 103 ? 6.155 -2.476 -23.419 1.00 46.69 103 ALA A CA 1
ATOM 770 C C . ALA A 1 103 ? 7.592 -2.033 -23.067 1.00 46.69 103 ALA A C 1
ATOM 772 O O . ALA A 1 103 ? 8.393 -1.768 -23.964 1.00 46.69 103 ALA A O 1
ATOM 773 N N . TYR A 1 104 ? 7.956 -2.003 -21.779 1.00 48.00 104 TYR A N 1
ATOM 774 C CA . TYR A 1 104 ? 9.315 -1.660 -21.337 1.00 48.00 104 TYR A CA 1
ATOM 775 C C . TYR A 1 104 ? 10.357 -2.697 -21.788 1.00 48.00 104 TYR A C 1
ATOM 777 O O . TYR A 1 104 ? 11.438 -2.340 -22.261 1.00 48.00 104 TYR A O 1
ATOM 785 N N . VAL A 1 105 ? 10.032 -3.991 -21.684 1.00 51.81 105 VAL A N 1
ATOM 786 C CA . VAL A 1 105 ? 10.905 -5.075 -22.164 1.00 51.81 105 VAL A CA 1
ATOM 787 C C . VAL A 1 105 ? 11.063 -5.011 -23.686 1.00 51.81 105 VAL A C 1
ATOM 789 O O . VAL A 1 105 ? 12.188 -5.109 -24.172 1.00 51.81 105 VAL A O 1
ATOM 792 N N . ALA A 1 106 ? 9.981 -4.765 -24.431 1.00 51.28 106 ALA A N 1
ATOM 793 C CA . ALA A 1 106 ? 10.034 -4.618 -25.885 1.00 51.28 106 ALA A CA 1
ATOM 794 C C . ALA A 1 106 ? 10.896 -3.419 -26.332 1.00 51.28 106 ALA A C 1
ATOM 796 O O . ALA A 1 106 ? 11.682 -3.545 -27.271 1.00 51.28 106 ALA A O 1
ATOM 797 N N . GLY A 1 107 ? 10.815 -2.277 -25.637 1.00 47.19 107 GLY A N 1
ATOM 798 C CA . GLY A 1 107 ? 11.659 -1.108 -25.920 1.00 47.19 107 GLY A CA 1
ATOM 799 C C . GLY A 1 107 ? 13.145 -1.345 -25.623 1.00 47.19 107 GLY A C 1
ATOM 800 O O . GLY A 1 107 ? 14.018 -0.915 -26.381 1.00 47.19 107 GLY A O 1
ATOM 801 N N . ARG A 1 108 ? 13.457 -2.092 -24.556 1.00 44.75 108 ARG A N 1
ATOM 802 C CA . ARG A 1 108 ? 14.836 -2.490 -24.237 1.00 44.75 108 ARG A CA 1
ATOM 803 C C . ARG A 1 108 ? 15.425 -3.420 -25.301 1.00 44.75 108 ARG A C 1
ATOM 805 O O . ARG A 1 108 ? 16.581 -3.231 -25.674 1.00 44.75 108 ARG A O 1
ATOM 812 N N . ASP A 1 109 ? 14.648 -4.378 -25.804 1.00 50.72 109 ASP A N 1
ATOM 813 C CA . ASP A 1 109 ? 15.114 -5.339 -26.813 1.00 50.72 109 ASP A CA 1
ATOM 814 C C . ASP A 1 109 ? 15.398 -4.655 -28.163 1.00 50.72 109 ASP A C 1
ATOM 816 O O . ASP A 1 109 ? 16.479 -4.826 -28.729 1.00 50.72 109 ASP A O 1
ATOM 820 N N . GLN A 1 110 ? 14.517 -3.746 -28.607 1.00 47.03 110 GLN A N 1
ATOM 821 C CA . GLN A 1 110 ? 14.737 -2.943 -29.821 1.00 47.03 110 GLN A CA 1
ATOM 822 C C . GLN A 1 110 ? 16.002 -2.073 -29.759 1.00 47.03 110 GLN A C 1
ATOM 824 O O . GLN A 1 110 ? 16.666 -1.871 -30.776 1.00 47.03 110 GLN A O 1
ATOM 829 N N . THR A 1 111 ? 16.367 -1.575 -28.576 1.00 49.50 111 THR A N 1
ATOM 830 C CA . THR A 1 111 ? 17.570 -0.742 -28.406 1.00 49.50 111 THR A CA 1
ATOM 831 C C . THR A 1 111 ? 18.857 -1.575 -28.487 1.00 49.50 111 THR A C 1
ATOM 833 O O . THR A 1 111 ? 19.890 -1.084 -28.939 1.00 49.50 111 THR A O 1
ATOM 836 N N . VAL A 1 112 ? 18.807 -2.854 -28.096 1.00 51.50 112 VAL A N 1
ATOM 837 C CA . VAL A 1 112 ? 19.945 -3.783 -28.202 1.00 51.50 112 VAL A CA 1
ATOM 838 C C . VAL A 1 112 ? 20.127 -4.270 -29.641 1.00 51.50 112 VAL A C 1
ATOM 840 O O . VAL A 1 112 ? 21.262 -4.371 -30.103 1.00 51.50 112 VAL A O 1
ATOM 843 N N . THR A 1 113 ? 19.043 -4.507 -30.388 1.00 51.38 113 THR A N 1
ATOM 844 C CA . THR A 1 113 ? 19.149 -4.937 -31.793 1.00 51.38 113 THR A CA 1
ATOM 845 C C . THR A 1 113 ? 19.696 -3.836 -32.712 1.00 51.38 113 THR A C 1
ATOM 847 O O . THR A 1 113 ? 20.346 -4.147 -33.707 1.00 51.38 113 THR A O 1
ATOM 850 N N . HIS A 1 114 ? 19.498 -2.552 -32.385 1.00 50.31 114 HIS A N 1
ATOM 851 C CA . HIS A 1 114 ? 19.932 -1.448 -33.254 1.00 50.31 114 HIS A CA 1
ATOM 852 C C . HIS A 1 114 ? 21.430 -1.099 -33.161 1.00 50.31 114 HIS A C 1
ATOM 854 O O . HIS A 1 114 ? 21.934 -0.387 -34.023 1.00 50.31 114 HIS A O 1
ATOM 860 N N . ASN A 1 115 ? 22.158 -1.619 -32.164 1.00 51.22 115 ASN A N 1
ATOM 861 C CA . ASN A 1 115 ? 23.593 -1.350 -31.975 1.00 51.22 115 ASN A CA 1
ATOM 862 C C . ASN A 1 115 ? 24.514 -2.448 -32.536 1.00 51.22 115 ASN A C 1
ATOM 864 O O . ASN A 1 115 ? 25.709 -2.446 -32.249 1.00 51.22 115 ASN A O 1
ATOM 868 N N . HIS A 1 116 ? 23.985 -3.388 -33.324 1.00 51.16 116 HIS A N 1
ATOM 869 C CA . HIS A 1 116 ? 24.770 -4.494 -33.877 1.00 51.16 116 HIS A CA 1
ATOM 870 C C . HIS A 1 116 ? 24.574 -4.667 -35.387 1.00 51.16 116 HIS A C 1
ATOM 872 O O . HIS A 1 116 ? 24.402 -5.784 -35.837 1.00 51.16 116 HIS A O 1
ATOM 878 N N . PHE A 1 117 ? 24.607 -3.591 -36.177 1.00 51.66 117 PHE A N 1
ATOM 879 C CA . PHE A 1 117 ? 24.948 -3.677 -37.605 1.00 51.66 117 PHE A CA 1
ATOM 880 C C . PHE A 1 117 ? 25.593 -2.368 -38.062 1.00 51.66 117 PHE A C 1
ATO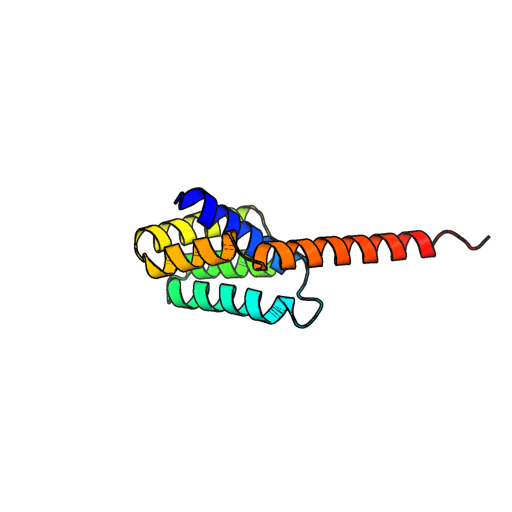M 882 O O . PHE A 1 117 ? 24.930 -1.346 -38.221 1.00 51.66 117 PHE A O 1
ATOM 889 N N . GLY A 1 118 ? 26.905 -2.422 -38.249 1.00 47.47 118 GLY A N 1
ATOM 890 C CA . GLY A 1 118 ? 27.745 -1.333 -38.724 1.00 47.47 118 GLY A CA 1
ATOM 891 C C . GLY A 1 118 ? 29.186 -1.820 -38.775 1.00 47.47 118 GLY A C 1
ATOM 892 O O . GLY A 1 118 ? 29.999 -1.380 -37.967 1.00 47.47 118 GLY A O 1
ATOM 893 N N . ASP A 1 119 ? 29.420 -2.812 -39.637 1.00 47.62 119 ASP A N 1
ATOM 894 C CA . ASP A 1 119 ? 30.743 -3.109 -40.209 1.00 47.62 119 ASP A CA 1
ATOM 895 C C . ASP A 1 119 ? 31.225 -1.888 -41.016 1.00 47.62 119 ASP A C 1
ATOM 897 O O . ASP A 1 119 ? 30.378 -1.305 -41.742 1.00 47.62 119 ASP A O 1
#

Sequence (119 aa):
MDLAILAETTAALVATGAAQGVGEHVATSAFSGMVRRIREVFRADRRALQSLDETVATGDETAARDLTAALRWYAERDETFAADLDRWAGSGVAQQVRAGRDAYVAGRDQTVTHNHFGD

Foldseek 3Di:
DDLLVLLLLLLLLLLLCLVLPPDDDPLCPVSVVLLVVQCVLCPPVVQLVVLSVCSNNHSDPVSSVSNSVVLSVSCVVDVVSVVVSVDCSVDCSSVSSVVSVVVVVVVVVVVVVVVPDDD

Mean predicted aligned error: 9.65 Å

Secondary structure (DSSP, 8-state):
--HHHHHHHHHHHHHHHHHTTT-STTHHHHHHHHHHHHHHHHTT-HHHHHHHHHHHHH--HHHHHHHHHHHHHHHTT-HHHHHHHHHHHHSHHHHHHHHHHHHHHHHHHHHHHTTS---

Radius of gyration: 16.23 Å; Cα contacts (8 Å, |Δi|>4): 109; chains: 1; bounding box: 45×24×51 Å

pLDDT: mean 77.8, std 18.37, range [44.75, 96.81]

Solvent-accessible surface area (backbone atoms only — not comparable to full-atom values): 6356 Å² total; per-residue (Å²): 134,63,54,65,60,26,18,43,46,40,24,52,49,46,19,51,47,30,66,62,62,78,72,63,87,69,62,46,54,61,52,50,50,51,56,51,50,52,49,62,71,43,63,83,43,61,66,52,45,45,24,46,52,45,10,45,74,65,32,40,67,68,31,25,51,52,28,17,54,42,47,30,60,49,27,78,75,31,68,68,54,36,52,50,34,47,48,47,51,74,34,65,60,51,54,44,48,47,51,52,48,54,51,54,52,52,54,54,51,56,59,59,63,67,76,72,79,82,131